Protein AF-A0A7K0N6D2-F1 (afdb_monomer)

Secondary structure (DSSP, 8-state):
-----HHHHHHHHHHHHHHS------S-HHHHHHHHHHHHHTT---------

Structure (mmCIF, N/CA/C/O backbone):
data_AF-A0A7K0N6D2-F1
#
_entry.id   AF-A0A7K0N6D2-F1
#
loop_
_atom_site.group_PDB
_atom_site.id
_atom_site.type_symbol
_atom_site.label_atom_id
_atom_site.label_alt_id
_atom_site.label_comp_id
_atom_site.label_asym_id
_atom_site.label_entity_id
_atom_site.label_seq_id
_atom_site.pdbx_PDB_ins_code
_atom_site.Cartn_x
_atom_site.Cartn_y
_atom_site.Cartn_z
_atom_site.occupancy
_atom_site.B_iso_or_equiv
_atom_site.auth_seq_id
_atom_site.auth_comp_id
_atom_site.auth_asym_id
_atom_site.auth_atom_id
_atom_site.pdbx_PDB_model_num
ATOM 1 N N . TYR A 1 1 ? 1.860 -10.458 4.994 1.00 56.44 1 TYR A N 1
ATOM 2 C CA . TYR A 1 1 ? 0.903 -9.548 5.651 1.00 56.44 1 TYR A CA 1
ATOM 3 C C . TYR A 1 1 ? -0.279 -9.345 4.721 1.00 56.44 1 TYR A C 1
ATOM 5 O O . TYR A 1 1 ? -1.330 -9.916 4.961 1.00 56.44 1 TYR A O 1
ATOM 13 N N . PHE A 1 2 ? -0.041 -8.755 3.556 1.00 60.50 2 PHE A N 1
ATOM 14 C CA . PHE A 1 2 ? -0.957 -8.772 2.424 1.00 60.50 2 PHE A CA 1
ATOM 15 C C . PHE A 1 2 ? -0.917 -10.144 1.740 1.00 60.50 2 PHE A C 1
ATOM 17 O O . PHE A 1 2 ? 0.084 -10.491 1.118 1.00 60.50 2 PHE A O 1
ATOM 24 N N . LYS A 1 3 ? -1.940 -10.985 1.911 1.00 60.19 3 LYS A N 1
ATOM 25 C CA . LYS A 1 3 ? -2.024 -12.325 1.292 1.00 60.19 3 LYS A CA 1
ATOM 26 C C . LYS A 1 3 ? -2.304 -12.255 -0.222 1.00 60.19 3 LYS A C 1
ATOM 28 O O . LYS A 1 3 ? -3.175 -12.963 -0.720 1.00 60.19 3 LYS A O 1
ATOM 33 N N . TYR A 1 4 ? -1.627 -11.373 -0.952 1.00 65.88 4 TYR A N 1
ATOM 34 C CA . TYR A 1 4 ? -1.766 -11.291 -2.401 1.00 65.88 4 TYR A CA 1
ATOM 35 C C . TYR A 1 4 ? -0.829 -12.269 -3.084 1.00 65.88 4 TYR A C 1
ATOM 37 O O . TYR A 1 4 ? 0.303 -12.483 -2.648 1.00 65.88 4 TYR A O 1
ATOM 45 N N . ASP A 1 5 ? -1.321 -12.840 -4.177 1.00 75.31 5 ASP A N 1
ATOM 46 C CA . ASP A 1 5 ? -0.470 -13.546 -5.115 1.00 75.31 5 ASP A CA 1
ATOM 47 C C . ASP A 1 5 ? 0.588 -12.578 -5.662 1.00 75.31 5 ASP A C 1
ATOM 49 O O . ASP A 1 5 ? 0.310 -11.386 -5.849 1.00 75.31 5 ASP A O 1
ATOM 53 N N . ARG A 1 6 ? 1.803 -13.075 -5.903 1.00 76.44 6 ARG A N 1
ATOM 54 C CA . ARG A 1 6 ? 2.935 -12.255 -6.351 1.00 76.44 6 ARG A CA 1
ATOM 55 C C . ARG A 1 6 ? 2.574 -11.440 -7.596 1.00 76.44 6 ARG A C 1
ATOM 57 O O . ARG A 1 6 ? 2.909 -10.261 -7.660 1.00 76.44 6 ARG A O 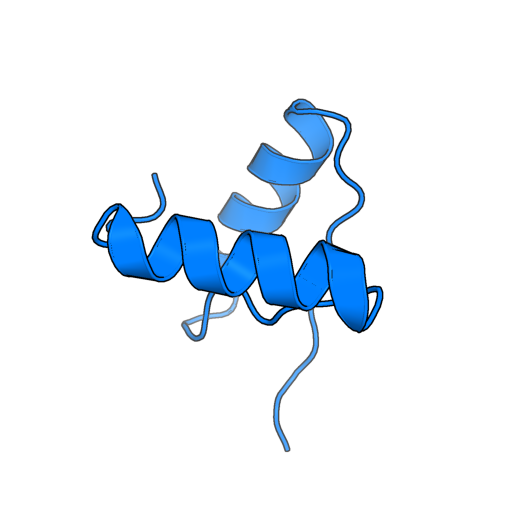1
ATOM 64 N N . ALA A 1 7 ? 1.808 -12.029 -8.516 1.00 81.44 7 ALA A N 1
ATOM 65 C CA . ALA A 1 7 ? 1.344 -11.345 -9.720 1.00 81.44 7 ALA A CA 1
ATOM 66 C C . ALA A 1 7 ? 0.486 -10.106 -9.406 1.00 81.44 7 ALA A C 1
ATOM 68 O O . ALA A 1 7 ? 0.625 -9.068 -10.047 1.00 81.44 7 ALA A O 1
ATOM 69 N N . LYS A 1 8 ? -0.375 -10.182 -8.383 1.00 79.69 8 LYS A N 1
ATOM 70 C CA . LYS A 1 8 ? -1.224 -9.059 -7.966 1.00 79.69 8 LYS A CA 1
ATOM 71 C C . LYS A 1 8 ? -0.420 -7.979 -7.245 1.00 79.69 8 LYS A C 1
ATOM 73 O O . LYS A 1 8 ? -0.693 -6.799 -7.438 1.00 79.69 8 LYS A O 1
ATOM 78 N N . ALA A 1 9 ? 0.573 -8.369 -6.447 1.00 80.44 9 ALA A N 1
ATOM 79 C CA . ALA A 1 9 ? 1.479 -7.414 -5.815 1.00 80.44 9 ALA A CA 1
ATOM 80 C C . ALA A 1 9 ? 2.306 -6.641 -6.858 1.00 80.44 9 ALA A C 1
ATOM 82 O O . ALA A 1 9 ? 2.406 -5.422 -6.759 1.00 80.44 9 ALA A O 1
ATOM 83 N N . GLU A 1 10 ? 2.841 -7.323 -7.876 1.00 82.12 10 GLU A N 1
ATOM 84 C CA . GLU A 1 10 ? 3.577 -6.678 -8.975 1.00 82.12 10 GLU A CA 1
ATOM 85 C C . GLU A 1 10 ? 2.682 -5.723 -9.773 1.00 82.12 10 GLU A C 1
ATOM 87 O O . GLU A 1 10 ? 3.088 -4.596 -10.044 1.00 82.12 10 GLU A O 1
ATOM 92 N N . LEU A 1 11 ? 1.441 -6.121 -10.070 1.00 83.69 11 LEU A N 1
ATOM 93 C CA . LEU A 1 11 ? 0.488 -5.266 -10.778 1.00 83.69 11 LEU A CA 1
ATOM 94 C C . LEU A 1 11 ? 0.145 -3.996 -9.982 1.00 83.69 11 LEU A C 1
ATOM 96 O O . LEU A 1 11 ? 0.172 -2.900 -10.528 1.00 83.69 11 LEU A O 1
ATOM 100 N N . LEU A 1 12 ? -0.111 -4.132 -8.678 1.00 79.06 12 LEU A N 1
ATOM 101 C CA . LEU A 1 12 ? -0.396 -2.994 -7.800 1.00 79.06 12 LEU A CA 1
ATOM 102 C C . LEU A 1 12 ? 0.803 -2.050 -7.681 1.00 79.06 12 LEU A C 1
ATOM 104 O O . LEU A 1 12 ? 0.627 -0.837 -7.678 1.00 79.06 12 LEU A O 1
ATOM 108 N N . MET A 1 13 ? 2.021 -2.588 -7.606 1.00 81.44 13 MET A N 1
ATOM 109 C CA . MET A 1 13 ? 3.237 -1.770 -7.589 1.00 81.44 13 MET A CA 1
ATOM 110 C C . MET A 1 13 ? 3.457 -1.049 -8.923 1.00 81.44 13 MET A C 1
ATOM 112 O O . MET A 1 13 ? 3.898 0.100 -8.919 1.00 81.44 13 MET A O 1
ATOM 116 N N . MET A 1 14 ? 3.098 -1.677 -10.046 1.00 84.31 14 MET A N 1
ATOM 117 C CA . MET A 1 14 ? 3.094 -1.020 -11.355 1.00 84.31 14 MET A CA 1
ATOM 118 C C . MET A 1 14 ? 2.064 0.117 -11.401 1.00 84.31 14 MET A C 1
ATOM 120 O O . MET A 1 14 ? 2.406 1.222 -11.805 1.00 84.31 14 MET A O 1
ATOM 124 N N . ASP A 1 15 ? 0.849 -0.099 -10.888 1.00 81.56 15 ASP A N 1
ATOM 125 C CA . ASP A 1 15 ? -0.170 0.954 -10.772 1.00 81.56 15 ASP A CA 1
ATOM 126 C C . ASP A 1 15 ? 0.330 2.137 -9.918 1.00 81.56 15 ASP A C 1
ATOM 128 O O . ASP A 1 15 ? 0.097 3.294 -10.272 1.00 81.56 15 ASP A O 1
ATOM 132 N N . VAL A 1 16 ? 1.065 1.888 -8.822 1.00 82.06 16 VAL A N 1
ATOM 133 C CA . VAL A 1 16 ? 1.713 2.969 -8.050 1.00 82.06 16 VAL A CA 1
ATOM 134 C C . VAL A 1 16 ? 2.740 3.706 -8.909 1.00 82.06 16 VAL A C 1
ATOM 136 O O . VAL A 1 16 ? 2.783 4.934 -8.871 1.00 82.06 16 VAL A O 1
ATOM 139 N N . HIS A 1 17 ? 3.551 2.982 -9.683 1.00 79.75 17 HIS A N 1
ATOM 140 C CA . HIS A 1 17 ? 4.575 3.572 -10.543 1.00 79.75 17 HIS A CA 1
ATOM 141 C C . HIS A 1 17 ? 3.978 4.438 -11.663 1.00 79.75 17 HIS A C 1
ATOM 143 O O . HIS A 1 17 ? 4.465 5.538 -11.908 1.00 79.75 17 HIS A O 1
ATOM 149 N N . GLU A 1 18 ? 2.906 3.978 -12.310 1.00 84.94 18 GLU A N 1
ATOM 150 C CA . GLU A 1 18 ? 2.287 4.664 -13.450 1.00 84.94 18 GLU A CA 1
ATOM 151 C C . GLU A 1 18 ? 1.312 5.772 -13.029 1.00 84.94 18 GLU A C 1
ATOM 153 O O . GLU A 1 18 ? 1.251 6.827 -13.660 1.00 84.94 18 GLU A O 1
ATOM 158 N N . ARG A 1 19 ? 0.529 5.554 -11.964 1.00 80.00 19 ARG A N 1
ATOM 159 C CA . ARG A 1 19 ? -0.583 6.439 -11.562 1.00 80.00 19 ARG A CA 1
ATOM 160 C C . ARG A 1 19 ? -0.287 7.244 -10.300 1.00 80.00 19 ARG A C 1
ATOM 162 O O . ARG A 1 19 ? -1.098 8.085 -9.912 1.00 80.00 19 ARG A O 1
ATOM 169 N N . GLY A 1 20 ? 0.832 6.969 -9.630 1.00 75.00 20 GLY A N 1
ATOM 170 C CA . GLY A 1 20 ? 1.229 7.597 -8.367 1.00 75.00 20 GLY A CA 1
ATOM 171 C C . GLY A 1 20 ? 0.433 7.126 -7.144 1.00 75.00 20 GLY A C 1
ATOM 172 O O . GLY A 1 20 ? 0.694 7.588 -6.036 1.00 75.00 20 GLY A O 1
ATOM 173 N N . LYS A 1 21 ? -0.547 6.230 -7.321 1.00 73.94 21 LYS A N 1
ATOM 174 C CA . LYS A 1 21 ? -1.354 5.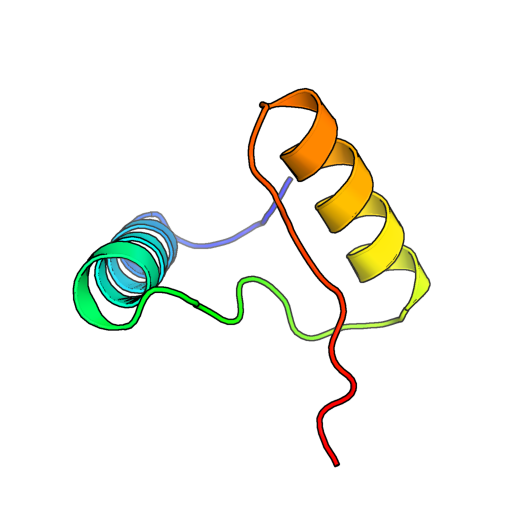637 -6.246 1.00 73.94 21 LYS A CA 1
ATOM 175 C C . LYS A 1 21 ? -1.944 4.299 -6.687 1.00 73.94 21 LYS A C 1
ATOM 177 O O . LYS A 1 21 ? -2.380 4.170 -7.827 1.00 73.94 21 LYS A O 1
ATOM 182 N N . ALA A 1 22 ? -2.042 3.347 -5.764 1.00 76.56 22 ALA A N 1
ATOM 183 C CA . ALA A 1 22 ? -2.763 2.096 -5.974 1.00 76.56 22 ALA A CA 1
ATOM 184 C C . ALA A 1 22 ? -3.539 1.714 -4.717 1.00 76.56 22 ALA A C 1
ATOM 186 O O . ALA A 1 22 ? -3.100 1.971 -3.594 1.00 76.56 22 ALA A O 1
ATOM 187 N N . VAL A 1 23 ? -4.696 1.088 -4.912 1.00 72.00 23 VAL A N 1
ATOM 188 C CA . VAL A 1 23 ? -5.507 0.574 -3.811 1.00 72.00 23 VAL A CA 1
ATOM 189 C C . VAL A 1 23 ? -4.986 -0.811 -3.452 1.00 72.00 23 VAL A C 1
ATOM 191 O O . VAL A 1 23 ? -5.239 -1.789 -4.151 1.00 72.00 23 VAL A O 1
ATOM 194 N N . VAL A 1 24 ? -4.197 -0.872 -2.380 1.00 66.31 24 VAL A N 1
ATOM 195 C CA . VAL A 1 24 ? -3.493 -2.097 -1.984 1.00 66.31 24 VAL A CA 1
ATOM 196 C C . VAL A 1 24 ? -4.418 -3.071 -1.256 1.00 66.31 24 VAL A C 1
ATOM 198 O O . VAL A 1 24 ? -4.230 -4.269 -1.403 1.00 66.31 24 VAL A O 1
ATOM 201 N N . SER A 1 25 ? -5.428 -2.592 -0.520 1.00 64.44 25 SER A N 1
ATOM 202 C CA . SER A 1 25 ? -6.338 -3.430 0.270 1.00 64.44 25 SER A CA 1
ATOM 203 C C . SER A 1 25 ? -7.737 -2.812 0.359 1.00 64.44 25 SER A C 1
ATOM 205 O O . SER A 1 25 ? -7.860 -1.612 0.593 1.00 64.44 25 SER A O 1
ATOM 207 N N . ASN A 1 26 ? -8.778 -3.641 0.198 1.00 66.75 26 ASN A N 1
ATOM 208 C CA . ASN A 1 2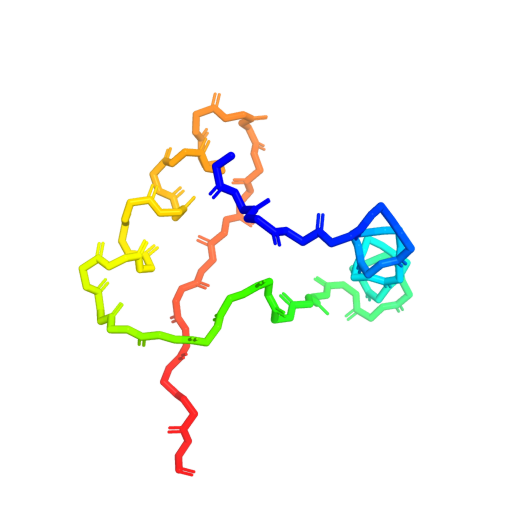6 ? -10.183 -3.303 0.454 1.00 66.75 26 ASN A CA 1
ATOM 209 C C . ASN A 1 26 ? -10.665 -4.225 1.577 1.00 66.75 26 ASN A C 1
ATOM 211 O O . ASN A 1 26 ? -10.637 -5.445 1.417 1.00 66.75 26 ASN A O 1
ATOM 215 N N . GLY A 1 27 ? -11.090 -3.662 2.703 1.00 72.00 27 GLY A N 1
ATOM 216 C CA . GLY A 1 27 ? -11.411 -4.432 3.899 1.00 72.00 27 GLY A CA 1
ATOM 217 C C . GLY A 1 27 ? -11.988 -3.569 5.011 1.00 72.00 27 GLY A C 1
ATOM 218 O O . GLY A 1 27 ? -12.393 -2.425 4.793 1.00 72.00 27 GLY A O 1
ATOM 219 N N . THR A 1 28 ? -12.041 -4.129 6.214 1.00 75.38 28 THR A N 1
ATOM 220 C CA . THR A 1 28 ? -12.498 -3.384 7.389 1.00 75.38 28 THR A CA 1
ATOM 221 C C . THR A 1 28 ? -11.475 -2.318 7.784 1.00 75.38 28 THR A C 1
ATOM 223 O O . THR A 1 28 ? -10.274 -2.467 7.552 1.00 75.38 28 THR A O 1
ATOM 226 N N . ARG A 1 29 ? -11.942 -1.225 8.401 1.00 75.88 29 ARG A N 1
ATOM 227 C CA . ARG A 1 29 ? -11.079 -0.110 8.821 1.00 75.88 29 ARG A CA 1
ATOM 228 C C . ARG A 1 29 ? -9.884 -0.578 9.663 1.00 75.88 29 ARG A C 1
ATOM 230 O O . ARG A 1 29 ? -8.780 -0.099 9.442 1.00 75.88 29 ARG A O 1
ATOM 237 N N . GLU A 1 30 ? -10.092 -1.541 10.561 1.00 79.38 30 GLU A N 1
ATOM 238 C CA . GLU A 1 30 ? -9.040 -2.077 11.437 1.00 79.38 30 GLU A CA 1
ATOM 239 C C . GLU A 1 30 ? -7.913 -2.782 10.670 1.00 79.38 30 GLU A C 1
ATOM 241 O O . GLU A 1 30 ? -6.739 -2.628 11.012 1.00 79.38 30 GLU A O 1
ATOM 246 N N . GLU A 1 31 ? -8.244 -3.557 9.633 1.00 76.31 31 GLU A N 1
ATOM 247 C CA . GLU A 1 31 ? -7.241 -4.204 8.778 1.00 76.31 31 GLU A CA 1
ATOM 248 C C . GLU A 1 31 ? -6.439 -3.154 8.013 1.00 76.31 31 GLU A C 1
ATOM 250 O O . GLU A 1 31 ? -5.208 -3.199 7.993 1.00 76.31 31 GLU A O 1
ATOM 255 N N . MET A 1 32 ? -7.127 -2.144 7.479 1.00 77.88 32 MET A N 1
ATOM 256 C CA . MET A 1 32 ? -6.467 -1.075 6.746 1.00 77.88 32 MET A CA 1
ATOM 257 C C . MET A 1 32 ? -5.578 -0.188 7.637 1.00 77.88 32 MET A C 1
ATOM 259 O O . MET A 1 32 ? -4.501 0.230 7.216 1.00 77.88 32 MET A O 1
ATOM 263 N N . GLU A 1 33 ? -5.982 0.091 8.880 1.00 81.25 33 GLU A N 1
ATOM 264 C CA . GLU A 1 33 ? -5.169 0.857 9.839 1.00 81.25 33 GLU A CA 1
ATOM 265 C C . GLU A 1 33 ? -3.864 0.124 10.185 1.00 81.25 33 GLU A C 1
ATOM 267 O O . GLU A 1 33 ? -2.799 0.747 10.291 1.00 81.25 33 GLU A O 1
ATOM 272 N N . ARG A 1 34 ? -3.911 -1.210 10.287 1.00 81.75 34 ARG A N 1
ATOM 273 C CA . ARG A 1 34 ? -2.706 -2.031 10.451 1.00 81.75 34 ARG A CA 1
ATOM 274 C C . ARG A 1 34 ? -1.813 -2.000 9.214 1.00 81.75 34 ARG A C 1
ATOM 276 O O . ARG A 1 34 ? -0.601 -1.841 9.353 1.00 81.75 34 ARG A O 1
ATOM 283 N N . ASP A 1 35 ? -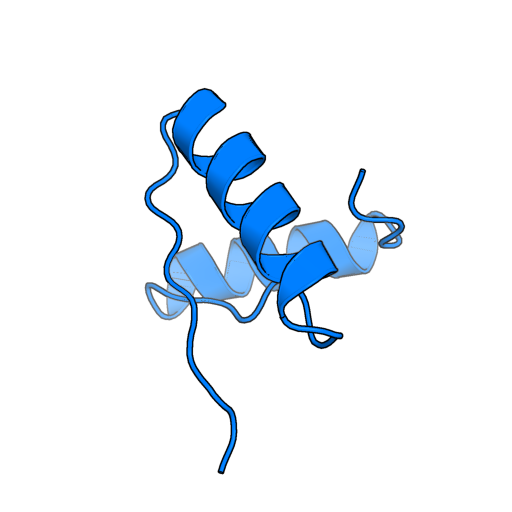2.405 -2.107 8.030 1.00 77.00 35 ASP A N 1
ATOM 284 C CA . ASP A 1 35 ? -1.690 -2.066 6.754 1.00 77.00 35 ASP A CA 1
ATOM 285 C C . ASP A 1 35 ? -0.963 -0.727 6.556 1.00 77.00 35 ASP A C 1
ATOM 287 O O . ASP A 1 35 ? 0.220 -0.709 6.216 1.00 77.00 35 ASP A O 1
ATOM 291 N N . VAL A 1 36 ? -1.616 0.400 6.856 1.00 79.00 36 VAL A N 1
ATOM 292 C CA . VAL A 1 36 ? -0.997 1.736 6.791 1.00 79.00 36 VAL A CA 1
ATOM 293 C C . VAL A 1 36 ? 0.136 1.885 7.795 1.00 79.00 36 VAL A C 1
ATOM 295 O O . VAL A 1 36 ? 1.192 2.418 7.458 1.00 79.00 36 VAL A O 1
ATOM 298 N N . THR A 1 37 ? -0.041 1.378 9.013 1.00 82.50 37 THR A N 1
ATOM 299 C CA . THR A 1 37 ? 1.013 1.415 10.036 1.00 82.50 37 THR A CA 1
ATOM 300 C C . THR A 1 37 ? 2.234 0.597 9.605 1.00 82.50 37 THR A C 1
ATOM 302 O O . THR A 1 37 ? 3.375 1.035 9.777 1.00 82.50 37 THR A O 1
ATOM 305 N N . ALA A 1 38 ? 2.012 -0.569 8.991 1.00 81.38 38 ALA A N 1
ATOM 306 C CA . ALA A 1 38 ? 3.084 -1.386 8.440 1.00 81.38 38 ALA A CA 1
ATOM 307 C C . ALA A 1 38 ? 3.797 -0.658 7.289 1.00 81.38 38 ALA A C 1
ATOM 309 O O . ALA A 1 38 ? 5.019 -0.552 7.305 1.00 81.38 38 ALA A O 1
ATOM 310 N N . LEU A 1 39 ? 3.054 -0.090 6.335 1.00 80.62 39 LEU A N 1
ATOM 311 C CA . LEU A 1 39 ? 3.614 0.649 5.198 1.00 80.62 39 LEU A CA 1
ATOM 312 C C . LEU A 1 39 ? 4.428 1.875 5.640 1.00 80.62 39 LEU A C 1
ATOM 314 O O . LEU A 1 39 ? 5.554 2.0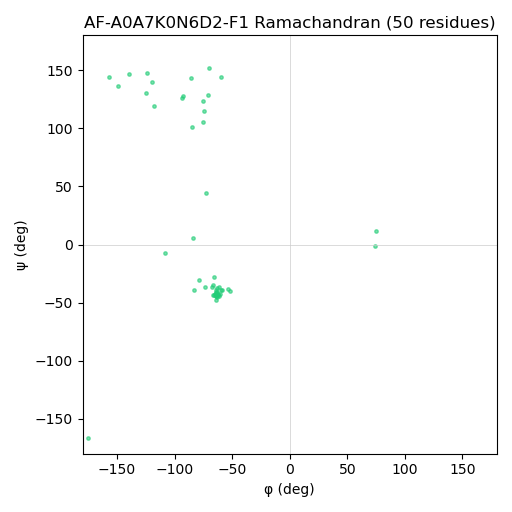45 5.172 1.00 80.62 39 LEU A O 1
ATOM 318 N N . HIS A 1 40 ? 3.942 2.649 6.616 1.00 79.50 40 HIS A N 1
ATOM 319 C CA . HIS A 1 40 ? 4.710 3.749 7.209 1.00 79.50 40 HIS A CA 1
ATOM 320 C C . HIS A 1 40 ? 5.997 3.271 7.882 1.00 79.50 40 HIS A C 1
ATOM 322 O O . HIS A 1 40 ? 7.026 3.936 7.779 1.00 79.50 40 HIS A O 1
ATOM 328 N N . SER A 1 41 ? 5.971 2.098 8.518 1.00 78.25 41 SER A N 1
ATOM 329 C CA . SER A 1 41 ? 7.176 1.497 9.102 1.00 78.25 41 SER A CA 1
ATOM 330 C C . SER A 1 41 ? 8.205 1.100 8.034 1.00 78.25 41 SER A C 1
ATOM 332 O O . SER A 1 41 ? 9.403 1.122 8.300 1.00 78.25 41 SER A O 1
ATOM 334 N N . TYR A 1 42 ? 7.757 0.791 6.813 1.00 73.69 42 TYR A N 1
ATOM 335 C CA . TYR A 1 42 ? 8.618 0.547 5.651 1.00 73.69 42 TYR A CA 1
ATOM 336 C C . TYR A 1 42 ? 9.054 1.835 4.924 1.00 73.69 42 TYR A C 1
ATOM 338 O O . TYR A 1 42 ? 9.695 1.754 3.879 1.00 73.69 42 TYR A O 1
ATOM 346 N N . GLY A 1 43 ? 8.726 3.019 5.457 1.00 75.38 43 GLY A N 1
ATOM 347 C CA . GLY A 1 43 ? 9.040 4.311 4.837 1.00 75.38 43 GLY A CA 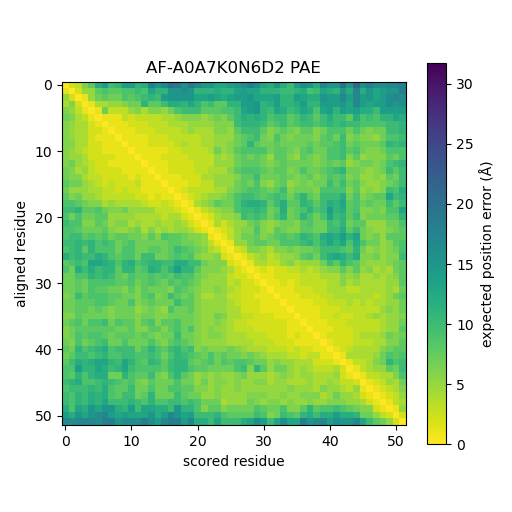1
ATOM 348 C C . GLY A 1 43 ? 8.154 4.658 3.638 1.00 75.38 43 GLY A C 1
ATOM 349 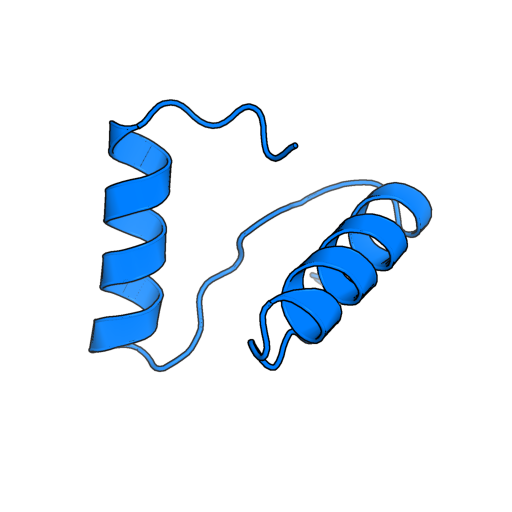O O . GLY A 1 43 ? 8.451 5.599 2.904 1.00 75.38 43 GLY A O 1
ATOM 350 N N . LEU A 1 44 ? 7.070 3.908 3.430 1.00 75.31 44 LEU A N 1
ATOM 351 C CA . LEU A 1 44 ? 6.094 4.155 2.378 1.00 75.31 44 LEU A CA 1
ATOM 352 C C . LEU A 1 44 ? 4.963 5.003 2.947 1.00 75.31 44 LEU A C 1
ATOM 354 O O . LEU A 1 44 ? 4.344 4.635 3.944 1.00 75.31 44 LEU A O 1
ATOM 358 N N . TRP A 1 45 ? 4.665 6.128 2.305 1.00 74.00 45 TRP A N 1
ATOM 359 C CA . TRP A 1 45 ? 3.491 6.914 2.662 1.00 74.00 45 TRP A CA 1
ATOM 360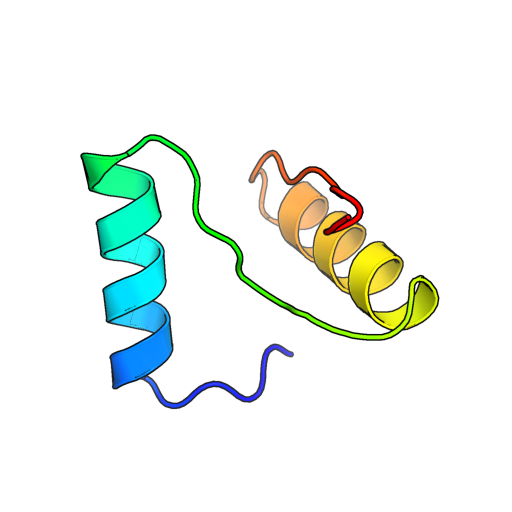 C C . TRP A 1 45 ? 2.239 6.203 2.145 1.00 74.00 45 TRP A C 1
ATOM 362 O O . TRP A 1 45 ? 2.051 6.071 0.936 1.00 74.00 45 TRP A O 1
ATOM 372 N N . ALA A 1 46 ? 1.383 5.747 3.059 1.00 78.56 46 ALA A N 1
ATOM 373 C CA . ALA A 1 46 ? 0.110 5.116 2.736 1.00 78.56 46 ALA A CA 1
ATOM 374 C C . ALA A 1 46 ? -1.054 5.911 3.340 1.00 78.56 46 ALA A C 1
ATOM 376 O O . ALA A 1 46 ? -0.972 6.401 4.466 1.00 78.56 46 ALA A O 1
ATOM 377 N N . THR A 1 47 ? -2.148 6.050 2.594 1.00 77.25 47 THR A N 1
ATOM 378 C CA . THR A 1 47 ? -3.354 6.760 3.038 1.00 77.25 47 THR A CA 1
ATOM 379 C C . THR A 1 47 ? -4.576 5.852 2.955 1.00 77.25 47 THR A C 1
ATOM 381 O O . THR A 1 47 ? -4.661 4.976 2.097 1.00 77.25 47 THR A O 1
ATOM 384 N N . LEU A 1 48 ? -5.526 6.055 3.873 1.00 76.88 48 LEU A N 1
ATOM 385 C CA . LEU A 1 48 ? -6.823 5.382 3.857 1.00 76.88 48 LEU A CA 1
ATOM 386 C C . LEU A 1 48 ? -7.828 6.246 3.115 1.00 76.88 48 LEU A C 1
ATOM 388 O O . LEU A 1 48 ? -8.011 7.414 3.458 1.00 76.88 48 LEU A O 1
ATOM 392 N N . GLN A 1 49 ? -8.505 5.662 2.135 1.00 75.31 49 GLN A N 1
ATOM 393 C CA . GLN A 1 49 ? -9.612 6.304 1.446 1.00 75.31 49 GLN A CA 1
ATOM 394 C C . GLN A 1 49 ? -10.834 5.393 1.533 1.00 75.31 49 GLN A C 1
ATOM 396 O O . GLN A 1 49 ? -10.745 4.198 1.258 1.00 75.31 49 GLN A O 1
ATOM 401 N N . LYS A 1 50 ? -11.971 5.961 1.941 1.00 73.19 50 LYS A N 1
ATOM 402 C CA . LYS A 1 50 ? -13.259 5.276 1.861 1.00 73.19 50 LYS A CA 1
ATOM 403 C C . LYS A 1 50 ? -13.705 5.294 0.395 1.00 73.19 50 LYS A C 1
ATOM 405 O O . LYS A 1 50 ? -13.774 6.372 -0.193 1.00 73.19 50 LYS A O 1
ATOM 410 N N . ASP A 1 51 ? -13.950 4.116 -0.165 1.00 65.94 51 ASP A N 1
ATOM 411 C CA . ASP A 1 51 ? -14.650 3.964 -1.444 1.00 65.94 51 ASP A CA 1
ATOM 412 C C . ASP A 1 51 ? -16.132 4.315 -1.200 1.00 65.94 51 ASP A C 1
ATOM 414 O O . ASP A 1 51 ? -16.691 3.869 -0.190 1.00 65.94 51 ASP A O 1
ATOM 418 N N . ASP A 1 52 ? -16.708 5.201 -2.017 1.00 54.34 52 ASP A N 1
ATOM 419 C CA . ASP A 1 52 ? -18.082 5.713 -1.845 1.00 54.34 52 ASP A CA 1
ATOM 420 C C . ASP A 1 52 ? -19.139 4.698 -2.304 1.00 54.34 52 ASP A C 1
ATOM 422 O O . ASP A 1 52 ? -18.958 4.111 -3.397 1.00 54.34 52 ASP A O 1
#

Foldseek 3Di:
DQPDDPVVVVVQVVCCVPVVHGDSDDDDPVVVVVVQVVCVVVVHHDDDDDDD

Solvent-accessible surface area (backbone atoms only — not comparable to full-atom values): 3441 Å² total; per-residue (Å²): 132,78,91,60,56,69,71,56,50,52,50,44,52,46,37,28,71,78,68,74,53,57,88,88,79,89,77,56,69,70,60,50,54,52,51,36,54,52,34,45,72,73,74,38,93,60,83,90,77,85,85,132

Sequence (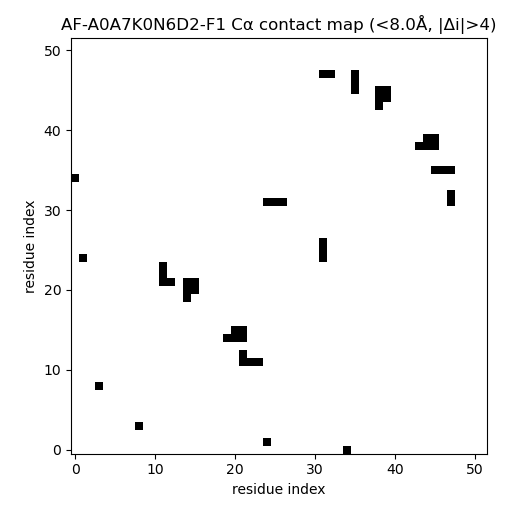52 aa):
YFKYDRAKAELLMMDVHERGKAVVSNGTREEMERDVTALHSYGLWATLQKDD

Radius of gyration: 10.96 Å; Cα contacts (8 Å, |Δi|>4): 25; chains: 1; bounding box: 27×21×25 Å

Nearest PDB structures (foldseek):
  8xa8-assembly1_C  TM=3.966E-01  e=2.151E+00  Bacillus
  7chw-assembly1_C  TM=3.701E-01  e=1.502E+00  Escherichia coli K-12
  8hsl-assembly1_I  TM=3.666E-01  e=2.483E+00  Thermus thermophilus HB8
  5nwt-assembly1_C  TM=4.120E-01  e=3.308E+00  Escherichia coli K-12

pLDDT: mean 75.54, std 7.01, range [54.34, 84.94]

Mean predicted aligned error: 6.81 Å